Protein AF-A0A3C0W6L0-F1 (afdb_monomer)

Sequence (79 aa):
HVARLSGLTVDVLADFERENVDPGDEARSRLQAALEEGGAVFLNEEDGGLGVRLKFTRKDVRSIRRMENEGGPVGDDDV

Secondary structure (DSSP, 8-state):
-HHHHHT--HHHHHHHHHH-----HHHHHHHHHHHHHTTEEEE-GGGTSSEEEESS-HHHHHHHHHHHTT---------

Nearest PDB structures (foldseek):
  4yba-assembly1_A  TM=8.515E-01  e=2.946E-02  Klebsiella pneumoniae
  1jft-assembly1_A-2  TM=7.313E-01  e=7.849E-01  Escherichia coli
  1qpz-assembly1_A  TM=7.331E-01  e=8.974E-01  Escherichia coli
  1jfs-assembly1_A-2  TM=7.298E-01  e=1.097E+00  Escherichia coli
  2pue-assembly1_A  TM=7.223E-01  e=1.254E+00  Escherichia coli

pLDDT: mean 78.87, std 11.88, range [49.0, 92.19]

Solvent-accessible surface area (backbone atoms only — not comparable to full-atom values): 4829 Å² total; per-residue (Å²): 114,60,39,71,65,33,73,44,55,65,64,64,52,50,39,37,75,74,68,70,45,83,75,46,72,68,50,50,52,31,43,52,52,36,39,40,74,72,34,40,41,80,37,50,61,90,74,81,43,75,50,76,47,60,74,62,48,79,64,52,54,52,51,51,55,48,62,70,66,65,67,65,82,81,72,84,79,88,124

Foldseek 3Di:
DLCVQLVHDPVLVCCCVPVVDDSDDSSVVSSVVSVVVVQKDFDDVVNVHGDIDGNADPVRVVVVVVVVVPPDDDPPPDD

Radius of gyration: 19.6 Å; Cα contacts (8 Å, |Δi|>4): 58; chains: 1; bounding box: 64×38×30 Å

Mean predicted aligned error: 10.88 Å

Structure (mmCIF, N/CA/C/O backbone):
data_AF-A0A3C0W6L0-F1
#
_entry.id   AF-A0A3C0W6L0-F1
#
loop_
_atom_site.group_PDB
_atom_site.id
_atom_site.type_symbol
_atom_site.label_atom_id
_atom_site.label_alt_id
_atom_site.label_comp_id
_atom_site.label_asym_id
_atom_site.label_entity_id
_atom_site.label_seq_id
_atom_site.pdbx_PDB_ins_code
_atom_site.Cartn_x
_atom_site.Cartn_y
_atom_site.Cartn_z
_atom_site.occupancy
_atom_site.B_iso_or_equiv
_atom_site.auth_seq_id
_atom_site.auth_comp_id
_atom_site.auth_asym_id
_atom_site.auth_atom_id
_atom_site.pdbx_PDB_model_num
ATOM 1 N N . HIS A 1 1 ? 0.231 -13.455 -3.062 1.00 67.44 1 HIS A N 1
ATOM 2 C CA . HIS A 1 1 ? -1.084 -12.794 -3.242 1.00 67.44 1 HIS A CA 1
ATOM 3 C C . HIS A 1 1 ? -0.911 -11.350 -3.713 1.00 67.44 1 HIS A C 1
ATOM 5 O O . HIS A 1 1 ? -1.506 -11.012 -4.725 1.00 67.44 1 HIS A O 1
ATOM 11 N N . VAL A 1 2 ? -0.032 -10.560 -3.075 1.00 78.25 2 VAL A N 1
ATOM 12 C CA . VAL A 1 2 ? 0.289 -9.170 -3.468 1.00 78.25 2 VAL A CA 1
ATOM 13 C C . VAL A 1 2 ? 0.780 -9.020 -4.912 1.00 78.25 2 VAL A C 1
ATOM 15 O O . VAL A 1 2 ? 0.202 -8.214 -5.619 1.00 78.25 2 VAL A O 1
ATOM 18 N N . ALA A 1 3 ? 1.730 -9.838 -5.390 1.00 74.44 3 ALA A N 1
ATOM 19 C CA . ALA A 1 3 ? 2.249 -9.739 -6.768 1.00 74.44 3 ALA A CA 1
ATOM 20 C C . ALA A 1 3 ? 1.136 -9.740 -7.838 1.00 74.44 3 ALA A C 1
ATOM 22 O O . ALA A 1 3 ? 1.109 -8.919 -8.747 1.00 74.44 3 ALA A O 1
ATOM 23 N N . ARG A 1 4 ? 0.141 -10.621 -7.669 1.00 82.62 4 ARG A N 1
ATOM 24 C CA . ARG A 1 4 ? -1.026 -10.701 -8.556 1.00 82.62 4 ARG A CA 1
ATOM 25 C C . ARG A 1 4 ? -1.915 -9.455 -8.469 1.00 82.62 4 ARG A C 1
ATOM 27 O O . ARG A 1 4 ? -2.433 -9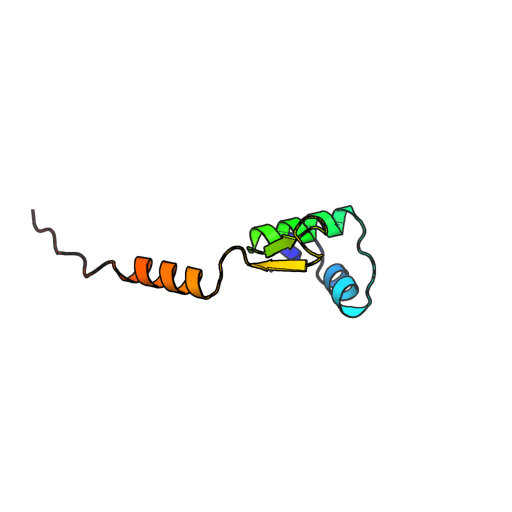.034 -9.493 1.00 82.62 4 ARG A O 1
ATOM 34 N N . LEU A 1 5 ? -2.118 -8.907 -7.270 1.00 80.94 5 LEU A N 1
ATOM 35 C CA . LEU A 1 5 ? -2.952 -7.717 -7.055 1.00 80.94 5 LEU A CA 1
ATOM 36 C C . LEU A 1 5 ? -2.269 -6.438 -7.561 1.00 80.94 5 LEU A C 1
ATOM 38 O O . LEU A 1 5 ? -2.934 -5.580 -8.126 1.00 80.94 5 LEU A O 1
ATOM 42 N N . SER A 1 6 ? -0.944 -6.336 -7.431 1.00 79.75 6 SER A N 1
ATOM 43 C CA . SER A 1 6 ? -0.159 -5.203 -7.936 1.00 79.75 6 SER A CA 1
ATOM 44 C C . SER A 1 6 ? 0.192 -5.310 -9.427 1.00 79.75 6 SER A C 1
ATOM 46 O O . SER A 1 6 ? 0.773 -4.383 -9.992 1.00 79.75 6 SER A O 1
ATOM 48 N N . GLY A 1 7 ? -0.140 -6.431 -10.079 1.00 84.06 7 GLY A N 1
ATOM 49 C CA . GLY A 1 7 ? 0.209 -6.693 -11.477 1.00 84.06 7 GLY A CA 1
ATOM 50 C C . GLY A 1 7 ? 1.714 -6.854 -11.718 1.00 84.06 7 GLY A C 1
ATOM 51 O O . GLY A 1 7 ? 2.168 -6.678 -12.847 1.00 84.06 7 GLY A O 1
ATOM 52 N N . LEU A 1 8 ? 2.487 -7.163 -10.673 1.00 86.69 8 LEU A N 1
ATOM 53 C CA . LEU A 1 8 ? 3.926 -7.398 -10.755 1.00 86.69 8 LEU A CA 1
ATOM 54 C C . LEU A 1 8 ? 4.239 -8.892 -10.839 1.00 86.69 8 LEU A C 1
ATOM 56 O O . LEU A 1 8 ? 3.548 -9.742 -10.272 1.00 86.69 8 LEU A O 1
ATOM 60 N N . THR A 1 9 ? 5.330 -9.219 -11.523 1.00 89.06 9 THR A N 1
ATOM 61 C CA . THR A 1 9 ? 5.899 -10.568 -11.492 1.00 89.06 9 THR A CA 1
ATOM 62 C C . THR A 1 9 ? 6.510 -10.857 -10.124 1.00 89.06 9 THR A C 1
ATOM 64 O O . THR A 1 9 ? 6.949 -9.942 -9.426 1.00 89.06 9 THR A O 1
ATOM 67 N N . VAL A 1 10 ? 6.588 -12.137 -9.758 1.00 88.06 10 VAL A N 1
ATOM 68 C CA . VAL A 1 10 ? 7.192 -12.566 -8.487 1.00 88.06 10 VAL A CA 1
ATOM 69 C C . VAL A 1 10 ? 8.665 -12.160 -8.395 1.00 88.06 10 VAL A C 1
ATOM 71 O O . VAL A 1 10 ? 9.085 -11.748 -7.321 1.00 88.06 10 VAL A O 1
ATOM 74 N N . ASP A 1 11 ? 9.405 -12.198 -9.506 1.00 87.62 11 ASP A N 1
ATOM 75 C CA . ASP A 1 11 ? 10.831 -11.845 -9.537 1.00 87.62 11 ASP A CA 1
ATOM 76 C C . ASP A 1 11 ? 11.050 -10.364 -9.196 1.00 87.62 11 ASP A C 1
ATOM 78 O O . ASP A 1 11 ? 11.708 -10.057 -8.212 1.00 87.62 11 ASP A O 1
ATOM 82 N N . VAL A 1 12 ? 10.363 -9.447 -9.892 1.00 84.69 12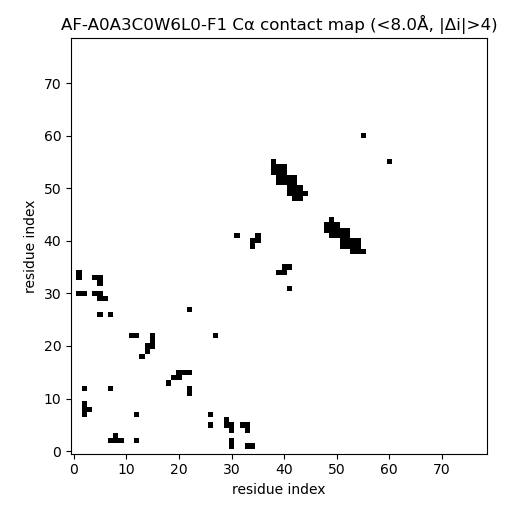 VAL A N 1
ATOM 83 C CA . VAL A 1 12 ? 10.393 -7.998 -9.587 1.00 84.69 12 VAL A CA 1
ATOM 84 C C . VAL A 1 12 ? 10.059 -7.698 -8.122 1.00 84.69 12 VAL A C 1
ATOM 86 O O . VAL A 1 12 ? 10.684 -6.839 -7.504 1.00 84.69 12 VAL A O 1
ATOM 89 N N . LEU A 1 13 ? 9.074 -8.395 -7.547 1.00 85.81 13 LEU A N 1
ATOM 90 C CA . LEU A 1 13 ? 8.733 -8.217 -6.136 1.00 85.81 13 LEU A CA 1
ATOM 91 C C . LEU A 1 13 ? 9.844 -8.734 -5.210 1.00 85.81 13 LEU A C 1
ATOM 93 O O . LEU A 1 13 ? 10.158 -8.087 -4.216 1.00 85.81 13 LEU A O 1
ATOM 97 N N . ALA A 1 14 ? 10.440 -9.880 -5.537 1.00 87.00 14 ALA A N 1
ATOM 98 C CA . ALA A 1 14 ? 11.510 -10.483 -4.753 1.00 87.00 14 ALA A CA 1
ATOM 99 C C . ALA A 1 14 ? 12.799 -9.645 -4.780 1.00 87.00 14 ALA A C 1
ATOM 101 O O . ALA A 1 14 ? 13.461 -9.527 -3.747 1.00 87.00 14 ALA A O 1
ATOM 102 N N . ASP A 1 15 ? 13.130 -9.047 -5.924 1.00 87.75 15 ASP A N 1
ATOM 103 C CA . ASP A 1 15 ? 14.289 -8.164 -6.087 1.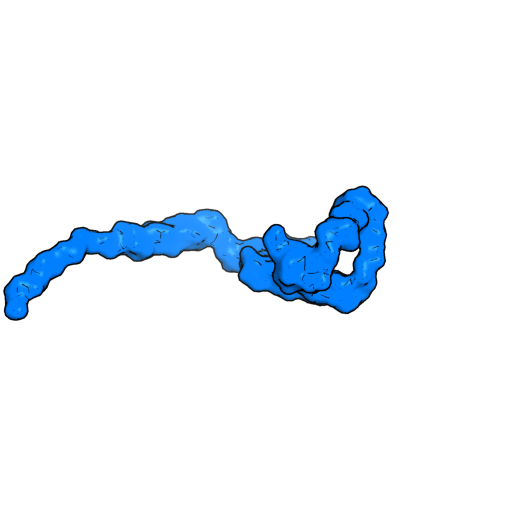00 87.75 15 ASP A CA 1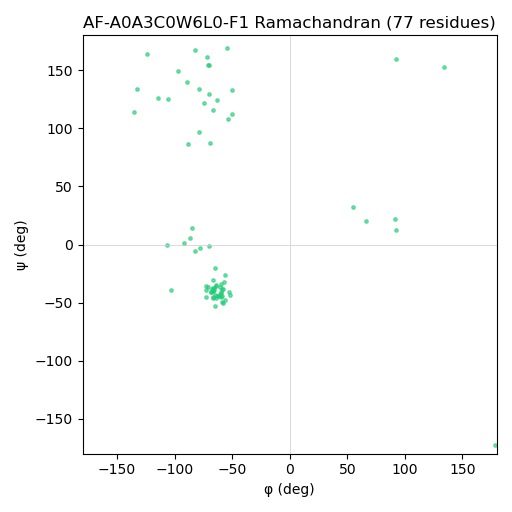
ATOM 104 C C . ASP A 1 15 ? 14.083 -6.861 -5.301 1.00 87.75 15 ASP A C 1
ATOM 106 O O . ASP A 1 15 ? 14.981 -6.399 -4.593 1.00 87.75 15 ASP A O 1
ATOM 110 N N . PHE A 1 16 ? 12.865 -6.309 -5.327 1.00 86.81 16 PHE A N 1
ATOM 111 C CA . PHE A 1 16 ? 12.508 -5.152 -4.506 1.00 86.81 16 PHE A CA 1
ATOM 112 C C . PHE A 1 16 ? 12.635 -5.445 -3.001 1.00 86.81 16 PHE A C 1
ATOM 114 O O . PHE A 1 16 ? 13.211 -4.649 -2.262 1.00 86.81 16 PHE A O 1
ATOM 121 N N . GLU A 1 17 ? 12.148 -6.602 -2.538 1.00 85.19 17 GLU A N 1
ATOM 122 C CA . GLU A 1 17 ? 12.185 -6.990 -1.120 1.00 85.19 17 GLU A CA 1
ATOM 123 C C . GLU A 1 17 ? 13.595 -7.326 -0.611 1.00 85.19 17 GLU A C 1
ATOM 125 O O . GLU A 1 17 ? 13.913 -7.054 0.549 1.00 85.19 17 GLU A O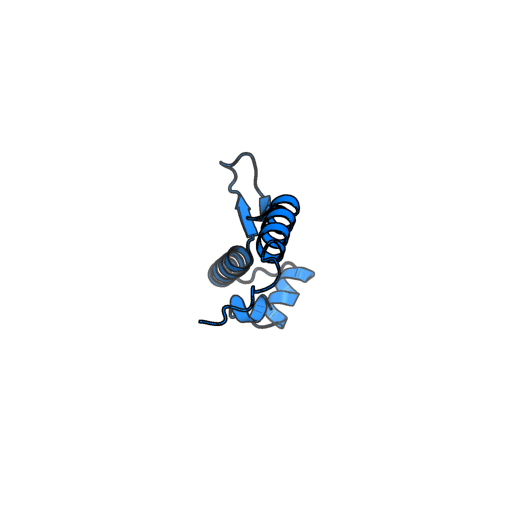 1
ATOM 130 N N . ARG A 1 18 ? 14.431 -7.960 -1.443 1.00 87.88 18 ARG A N 1
ATOM 131 C CA . ARG A 1 18 ? 15.722 -8.526 -1.015 1.00 87.88 18 ARG A CA 1
ATOM 132 C C . ARG A 1 18 ? 16.920 -7.678 -1.413 1.0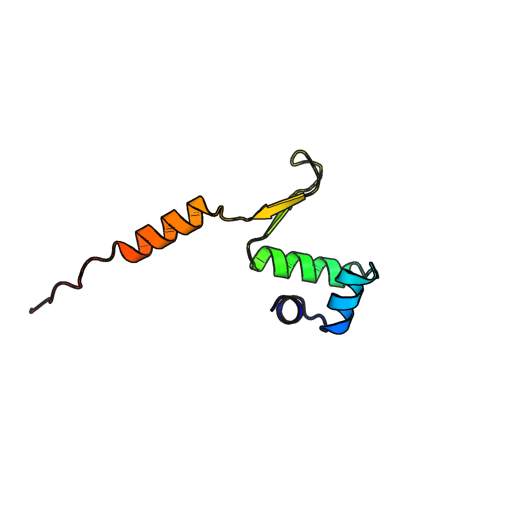0 87.88 18 ARG A C 1
ATOM 134 O O . ARG A 1 18 ? 17.871 -7.584 -0.641 1.00 87.88 18 ARG A O 1
ATOM 141 N N . GLU A 1 19 ? 16.894 -7.109 -2.609 1.00 81.12 19 GLU A N 1
ATOM 142 C CA . GLU A 1 19 ? 18.042 -6.435 -3.222 1.00 81.12 19 GLU A CA 1
ATOM 143 C C . GLU A 1 19 ? 17.894 -4.909 -3.222 1.00 81.12 19 GLU A C 1
ATOM 145 O O . GLU A 1 19 ? 18.808 -4.205 -3.647 1.00 81.12 19 GLU A O 1
ATOM 150 N N . ASN A 1 20 ? 16.773 -4.389 -2.697 1.00 79.25 20 ASN A N 1
ATOM 151 C CA . ASN A 1 20 ? 16.456 -2.959 -2.658 1.00 79.25 20 ASN A CA 1
ATOM 152 C C . ASN A 1 20 ? 16.506 -2.319 -4.061 1.00 79.25 20 ASN A C 1
ATOM 154 O O . ASN A 1 20 ? 16.887 -1.160 -4.233 1.00 79.25 20 ASN A O 1
ATOM 158 N N . VAL A 1 21 ? 16.154 -3.112 -5.079 1.00 89.50 21 VAL A N 1
ATOM 159 C CA . VAL A 1 21 ? 16.049 -2.665 -6.468 1.00 89.50 21 VAL A CA 1
ATOM 160 C C . VAL A 1 21 ? 14.776 -1.844 -6.605 1.00 89.50 21 VAL A C 1
ATOM 162 O O . VAL A 1 21 ? 13.689 -2.348 -6.338 1.00 89.50 21 VAL A O 1
ATOM 165 N N . ASP A 1 22 ? 14.898 -0.586 -7.028 1.00 88.31 22 ASP A N 1
ATOM 166 C CA . ASP A 1 22 ? 13.745 0.289 -7.245 1.00 88.31 22 ASP A CA 1
ATOM 167 C C . ASP A 1 22 ? 12.896 -0.225 -8.429 1.00 88.31 22 ASP A C 1
ATOM 169 O O . ASP A 1 22 ? 13.379 -0.220 -9.566 1.00 88.31 22 ASP A O 1
ATOM 173 N N . PRO A 1 23 ? 11.636 -0.650 -8.209 1.00 86.69 23 PRO A N 1
ATOM 174 C CA . PRO A 1 23 ? 10.776 -1.156 -9.274 1.00 86.69 23 PRO A CA 1
ATOM 175 C C . PRO A 1 23 ? 10.174 -0.023 -10.129 1.00 86.69 23 PRO A C 1
ATOM 177 O O . PRO A 1 23 ? 9.461 -0.293 -11.096 1.00 86.69 23 PRO A O 1
ATOM 180 N N . GLY A 1 24 ? 10.442 1.241 -9.782 1.00 92.19 24 GLY A N 1
ATOM 181 C CA . GLY A 1 24 ? 9.927 2.434 -10.442 1.00 92.19 24 GLY A CA 1
ATOM 182 C C . GLY A 1 24 ? 8.629 2.956 -9.823 1.00 92.19 24 GLY A C 1
ATOM 183 O O . GLY A 1 24 ? 7.891 2.238 -9.143 1.00 92.19 24 GLY A O 1
ATOM 184 N N . ASP A 1 25 ? 8.327 4.231 -10.079 1.00 90.94 25 ASP A N 1
ATOM 185 C CA . ASP A 1 25 ? 7.201 4.947 -9.456 1.00 90.94 25 ASP A CA 1
ATOM 186 C C . ASP A 1 25 ? 5.843 4.300 -9.733 1.00 90.94 25 ASP A C 1
ATOM 188 O O . ASP A 1 25 ? 5.017 4.158 -8.831 1.00 90.94 25 ASP A O 1
ATOM 192 N N . GLU A 1 26 ? 5.620 3.848 -10.966 1.00 90.31 26 GLU A N 1
ATOM 193 C CA . GLU A 1 26 ? 4.368 3.199 -11.345 1.00 90.31 26 GLU A CA 1
ATOM 194 C C . GLU A 1 26 ? 4.174 1.867 -10.604 1.00 90.31 26 GLU A C 1
ATOM 196 O O . GLU A 1 26 ? 3.095 1.588 -10.076 1.00 90.31 26 GLU A O 1
ATOM 201 N N . ALA A 1 27 ? 5.229 1.055 -10.504 1.00 89.81 27 ALA A N 1
ATOM 202 C CA . ALA A 1 27 ? 5.188 -0.209 -9.780 1.00 89.81 27 ALA A CA 1
ATOM 203 C C . ALA A 1 27 ? 4.995 0.006 -8.273 1.00 89.81 27 ALA A C 1
ATOM 205 O O . ALA A 1 27 ? 4.203 -0.707 -7.652 1.00 89.81 27 ALA A O 1
ATOM 206 N N . ARG A 1 28 ? 5.651 1.023 -7.694 1.00 91.12 28 ARG A N 1
ATOM 207 C CA . ARG A 1 28 ? 5.452 1.431 -6.295 1.00 91.12 28 ARG A CA 1
ATOM 208 C C . ARG A 1 28 ? 4.011 1.848 -6.024 1.00 91.12 28 ARG A C 1
ATOM 210 O O . ARG A 1 28 ? 3.425 1.381 -5.052 1.00 91.12 28 ARG A O 1
ATOM 217 N N . SER A 1 29 ? 3.418 2.653 -6.905 1.00 91.12 29 SER A N 1
ATOM 218 C CA . SER A 1 29 ? 2.021 3.082 -6.776 1.00 91.12 29 SER A CA 1
ATOM 219 C C . SER A 1 29 ? 1.051 1.894 -6.808 1.00 91.12 29 SER A C 1
ATOM 221 O O . SER A 1 29 ? 0.166 1.789 -5.958 1.00 91.12 29 SER A O 1
ATOM 223 N N . ARG A 1 30 ? 1.259 0.932 -7.718 1.00 90.94 30 ARG A N 1
ATOM 224 C CA . ARG A 1 30 ? 0.443 -0.295 -7.777 1.00 90.94 30 ARG A CA 1
ATOM 225 C C . ARG A 1 30 ? 0.633 -1.192 -6.551 1.00 90.94 30 ARG A C 1
ATOM 227 O O . ARG A 1 30 ? -0.330 -1.793 -6.080 1.00 90.94 30 ARG A O 1
ATOM 234 N N . LEU A 1 31 ? 1.855 -1.289 -6.025 1.00 90.62 31 LEU A N 1
ATOM 235 C CA . LEU A 1 31 ? 2.141 -2.016 -4.784 1.00 90.62 31 LEU A CA 1
ATOM 236 C C . LEU A 1 31 ? 1.450 -1.378 -3.582 1.00 90.62 31 LEU A C 1
ATOM 238 O O . LEU A 1 31 ? 0.823 -2.093 -2.802 1.00 90.62 31 LEU A O 1
ATOM 242 N N . GLN A 1 32 ? 1.523 -0.053 -3.457 1.00 90.81 32 GLN A N 1
ATOM 243 C CA . GLN A 1 32 ? 0.826 0.685 -2.411 1.00 90.81 32 GLN A CA 1
ATOM 244 C C . GLN A 1 32 ? -0.684 0.437 -2.482 1.00 90.81 32 GLN A C 1
ATOM 246 O O . GLN A 1 32 ? -1.269 0.018 -1.486 1.00 90.81 32 GLN A O 1
ATOM 251 N N . ALA A 1 33 ? -1.294 0.587 -3.661 1.00 89.44 33 ALA A N 1
ATOM 252 C CA . ALA A 1 33 ? -2.724 0.350 -3.851 1.00 89.44 33 ALA A CA 1
ATOM 253 C C . ALA A 1 33 ? -3.136 -1.087 -3.479 1.00 89.44 33 ALA A C 1
ATOM 255 O O . ALA A 1 33 ? -4.116 -1.289 -2.764 1.00 89.44 33 ALA A O 1
ATOM 256 N N . ALA A 1 34 ? -2.358 -2.092 -3.896 1.00 90.38 34 ALA A N 1
ATOM 257 C CA . ALA A 1 34 ? -2.620 -3.491 -3.555 1.00 90.38 34 ALA A CA 1
ATOM 258 C C . ALA A 1 34 ? -2.507 -3.770 -2.043 1.00 90.38 34 ALA A C 1
ATOM 260 O O . ALA A 1 34 ? -3.237 -4.601 -1.499 1.00 90.38 34 ALA A O 1
ATOM 261 N N . LEU A 1 35 ? -1.593 -3.089 -1.346 1.00 89.75 35 LEU A N 1
ATOM 262 C CA . LEU A 1 35 ? -1.455 -3.191 0.108 1.00 89.75 35 LEU A CA 1
ATOM 263 C C . LEU A 1 35 ? -2.601 -2.481 0.836 1.00 89.75 35 LEU A C 1
ATOM 265 O O . LEU A 1 35 ? -3.107 -3.004 1.830 1.00 89.75 35 LEU A O 1
ATOM 269 N N . GLU A 1 36 ? -3.040 -1.328 0.335 1.00 91.19 36 GLU A N 1
ATOM 270 C CA . GLU A 1 36 ? -4.184 -0.585 0.870 1.00 91.19 36 GLU A CA 1
ATOM 271 C C . GLU A 1 36 ? -5.505 -1.346 0.695 1.00 91.19 36 GLU A C 1
ATOM 273 O O . GLU A 1 36 ? -6.304 -1.411 1.633 1.00 91.19 36 GLU A O 1
ATOM 278 N N . GLU A 1 37 ? -5.699 -2.025 -0.443 1.00 87.50 37 GLU A N 1
ATOM 279 C CA . GLU A 1 37 ? -6.803 -2.976 -0.648 1.00 87.50 37 GLU A CA 1
ATOM 280 C C . GLU A 1 37 ? -6.755 -4.115 0.385 1.00 87.50 37 GLU A C 1
ATOM 282 O O . GLU A 1 37 ? -7.778 -4.510 0.946 1.00 87.50 37 GLU A O 1
ATOM 287 N N . GLY A 1 38 ? -5.547 -4.585 0.716 1.00 84.81 38 GLY A N 1
ATOM 288 C CA . GLY A 1 38 ? -5.294 -5.551 1.788 1.00 84.81 38 GLY A CA 1
ATOM 289 C C . GLY A 1 38 ? -5.492 -5.006 3.210 1.00 84.81 38 GLY A C 1
ATOM 290 O O . GLY A 1 38 ? -5.331 -5.752 4.179 1.00 84.81 38 GLY A O 1
ATOM 291 N N . GLY A 1 39 ? -5.844 -3.727 3.358 1.00 86.38 39 GLY A N 1
ATOM 292 C CA . GLY A 1 39 ? -6.107 -3.079 4.639 1.00 86.38 39 GLY A CA 1
ATOM 293 C C . GLY A 1 39 ? -4.897 -2.398 5.274 1.00 86.38 39 GLY A C 1
ATOM 294 O O . GLY A 1 39 ? -4.974 -2.040 6.451 1.00 86.38 39 GLY A O 1
ATOM 295 N N . ALA A 1 40 ? -3.795 -2.205 4.547 1.00 89.62 40 ALA A N 1
ATOM 296 C CA . ALA A 1 40 ? -2.749 -1.276 4.964 1.00 89.62 40 ALA A CA 1
ATOM 297 C C . ALA A 1 40 ? -3.229 0.180 4.827 1.00 89.62 40 ALA A C 1
ATOM 299 O O . ALA A 1 40 ? -4.119 0.498 4.048 1.00 89.62 40 ALA A O 1
ATOM 300 N N . VAL A 1 41 ? -2.644 1.074 5.612 1.00 89.25 41 VAL A N 1
ATOM 301 C CA . VAL A 1 41 ? -2.832 2.522 5.522 1.00 89.25 41 VAL A CA 1
ATOM 302 C C . VAL A 1 41 ? -1.451 3.140 5.643 1.00 89.25 41 VAL A C 1
ATOM 304 O O . VAL A 1 41 ? -0.812 3.013 6.694 1.00 89.25 41 VAL A O 1
ATOM 307 N N . PHE A 1 42 ? -0.991 3.769 4.568 1.00 88.56 42 PHE A N 1
ATOM 308 C CA . PHE A 1 42 ? 0.268 4.503 4.547 1.00 88.56 42 PHE A CA 1
ATOM 309 C C . PHE A 1 42 ? 0.065 5.866 5.205 1.00 88.56 42 PHE A C 1
ATOM 311 O O . PHE A 1 42 ? -0.941 6.533 4.971 1.00 88.56 42 PHE A O 1
ATOM 318 N N . LEU A 1 43 ? 0.994 6.231 6.084 1.00 87.62 43 LEU A N 1
ATOM 319 C CA . LEU A 1 43 ? 1.000 7.495 6.807 1.00 87.62 43 LEU A CA 1
ATOM 320 C C . LEU A 1 43 ? 2.069 8.382 6.188 1.00 87.62 43 LEU A C 1
ATOM 322 O O . LEU A 1 43 ? 3.230 7.970 6.071 1.00 87.62 43 LEU A O 1
ATOM 326 N N . ASN A 1 44 ? 1.663 9.580 5.786 1.00 85.25 44 ASN A N 1
ATOM 327 C CA . ASN A 1 44 ? 2.598 10.575 5.292 1.00 85.25 44 ASN A CA 1
ATOM 328 C C . ASN A 1 44 ? 3.244 11.297 6.477 1.00 85.25 44 ASN A C 1
ATOM 330 O O . ASN A 1 44 ? 2.796 11.199 7.617 1.00 85.25 44 ASN A O 1
ATOM 334 N N . GLU A 1 45 ? 4.308 12.051 6.217 1.00 83.00 45 GLU A N 1
ATOM 335 C CA . GLU A 1 45 ? 5.035 12.773 7.266 1.00 83.00 45 GLU A CA 1
ATOM 336 C C . GLU A 1 45 ? 4.129 13.736 8.063 1.00 83.00 45 GLU A C 1
ATOM 338 O O . GLU A 1 45 ? 4.291 13.884 9.275 1.00 83.00 45 GLU A O 1
ATOM 343 N N . GLU A 1 46 ? 3.110 14.301 7.407 1.00 79.44 46 GLU A N 1
ATOM 344 C CA . GLU A 1 46 ? 2.106 15.187 8.009 1.00 79.44 46 GLU A CA 1
ATOM 345 C C . GLU A 1 46 ? 1.217 14.494 9.061 1.00 79.44 46 GLU A C 1
ATOM 347 O O . GLU A 1 46 ? 0.663 15.162 9.934 1.00 79.44 46 GLU A O 1
ATOM 352 N N . ASP A 1 47 ? 1.132 13.159 9.046 1.00 73.69 47 ASP A N 1
ATOM 353 C CA . ASP A 1 47 ? 0.330 12.362 9.984 1.00 73.69 47 ASP A CA 1
ATOM 354 C C . ASP A 1 47 ? 1.070 12.053 11.305 1.00 73.69 47 ASP A C 1
ATOM 356 O O . ASP A 1 47 ? 0.645 11.197 12.087 1.00 73.69 47 ASP A O 1
ATOM 360 N N . GLY A 1 48 ? 2.183 12.746 11.577 1.00 67.75 48 GLY A N 1
ATOM 361 C CA . GLY A 1 48 ? 3.009 12.539 12.772 1.00 67.75 48 GLY A CA 1
ATOM 362 C C . GLY A 1 48 ? 4.148 11.533 12.582 1.00 67.75 48 GLY A C 1
ATOM 363 O O . GLY A 1 48 ? 4.647 10.987 13.569 1.00 67.75 48 GLY A O 1
ATOM 364 N N . GLY A 1 49 ? 4.563 11.299 11.333 1.00 74.69 49 GLY A N 1
ATOM 365 C CA . GLY A 1 49 ? 5.712 10.471 10.962 1.00 74.69 49 GLY A CA 1
ATOM 366 C C . GLY A 1 49 ? 5.421 9.499 9.815 1.00 74.69 49 GLY A C 1
ATOM 367 O O . GLY A 1 49 ? 4.295 9.045 9.632 1.00 74.69 49 GLY A O 1
ATOM 368 N N . LEU A 1 50 ? 6.463 9.146 9.058 1.00 84.06 50 LEU A N 1
ATOM 369 C CA . LEU A 1 50 ? 6.377 8.168 7.970 1.00 84.06 50 LEU A CA 1
ATOM 370 C C . LEU A 1 50 ? 6.167 6.752 8.520 1.00 84.06 50 LEU A C 1
ATOM 372 O O . LEU A 1 50 ? 6.922 6.292 9.381 1.00 84.06 50 LEU A O 1
ATOM 376 N N . GLY A 1 51 ? 5.174 6.031 7.999 1.00 86.62 51 GLY A N 1
ATOM 377 C CA . GLY A 1 51 ? 4.928 4.660 8.436 1.00 86.62 51 GLY A CA 1
ATOM 378 C C . GLY A 1 51 ? 3.737 3.975 7.778 1.00 86.62 51 GLY A C 1
ATOM 379 O O . GLY A 1 51 ? 3.123 4.483 6.845 1.00 86.62 51 GLY A O 1
ATOM 380 N N . VAL A 1 52 ? 3.409 2.786 8.287 1.00 86.94 52 VAL A N 1
ATOM 381 C CA . VAL A 1 52 ? 2.268 1.978 7.839 1.00 86.94 52 VAL A CA 1
ATOM 382 C C . VAL A 1 52 ? 1.497 1.489 9.061 1.00 86.94 52 VAL A C 1
ATOM 384 O O . VAL A 1 52 ? 2.087 0.978 10.014 1.00 86.94 52 VAL A O 1
ATOM 387 N N . ARG A 1 53 ? 0.168 1.602 9.030 1.00 86.69 53 ARG A N 1
ATOM 388 C CA . ARG A 1 53 ? -0.741 0.995 10.017 1.00 86.69 53 ARG A CA 1
ATOM 389 C C . ARG A 1 53 ? -1.761 0.094 9.326 1.00 86.69 53 ARG A C 1
ATOM 391 O O . ARG A 1 53 ? -1.968 0.194 8.125 1.00 86.69 53 ARG A O 1
ATOM 398 N N . LEU A 1 54 ? -2.436 -0.768 10.080 1.00 86.12 54 LEU A N 1
ATOM 399 C CA . LEU A 1 54 ? -3.583 -1.521 9.562 1.00 86.12 54 LEU A CA 1
ATOM 400 C C . LEU A 1 54 ? -4.875 -0.726 9.772 1.00 86.12 54 LEU A C 1
ATOM 402 O O . LEU A 1 54 ? -5.073 -0.148 10.841 1.00 86.12 54 LEU A O 1
ATOM 406 N N . LYS A 1 55 ? -5.770 -0.747 8.779 1.00 83.12 55 LYS A N 1
ATOM 407 C CA . LYS A 1 55 ? -7.104 -0.127 8.822 1.00 83.12 55 LYS A CA 1
ATOM 408 C C . LYS A 1 55 ? -7.952 -0.671 9.969 1.00 83.12 55 LYS A C 1
ATOM 410 O O . LYS A 1 55 ? -8.677 0.083 10.609 1.00 83.12 55 LYS A O 1
ATOM 415 N N . PHE A 1 56 ? -7.840 -1.970 10.230 1.00 79.25 56 PHE A N 1
ATOM 416 C CA . PHE A 1 56 ? -8.501 -2.631 11.346 1.00 79.25 56 PHE A CA 1
ATOM 417 C C . PHE A 1 56 ? -7.455 -3.144 12.320 1.00 79.25 56 PHE A C 1
ATOM 419 O O . PHE A 1 56 ? -6.546 -3.897 11.957 1.00 79.25 56 PHE A O 1
ATOM 426 N N . THR A 1 57 ? -7.592 -2.767 13.585 1.00 74.69 57 THR A N 1
ATOM 427 C CA . THR A 1 57 ? -6.743 -3.325 14.629 1.00 74.69 57 THR A CA 1
ATOM 428 C C . THR A 1 57 ? -7.142 -4.777 14.902 1.00 74.69 57 THR A C 1
ATOM 430 O O . THR A 1 57 ? -8.266 -5.212 14.643 1.00 74.69 57 THR A O 1
ATOM 433 N N . ARG A 1 58 ? -6.249 -5.553 15.530 1.00 75.50 58 ARG A N 1
ATOM 434 C CA . ARG A 1 58 ? -6.590 -6.910 16.007 1.00 75.50 58 ARG A CA 1
ATOM 435 C C . ARG A 1 58 ? -7.800 -6.918 16.951 1.00 75.50 58 ARG A C 1
ATOM 437 O O . ARG A 1 58 ? -8.462 -7.945 17.076 1.00 75.50 58 ARG A O 1
ATOM 444 N N . LYS A 1 59 ? -8.064 -5.805 17.647 1.00 69.88 59 LYS A N 1
ATOM 445 C CA . LYS A 1 59 ? -9.238 -5.642 18.510 1.00 69.88 59 LYS A CA 1
ATOM 446 C C . LYS A 1 59 ? -10.510 -5.491 17.672 1.00 69.88 59 LYS A C 1
ATOM 448 O O . LYS A 1 59 ? -11.473 -6.194 17.960 1.00 69.88 59 LYS A O 1
ATOM 453 N N . ASP A 1 60 ? -10.476 -4.677 16.620 1.00 70.38 60 ASP A N 1
ATOM 454 C CA . ASP A 1 60 ? -11.618 -4.466 15.717 1.00 70.38 60 ASP A CA 1
ATOM 455 C C . ASP A 1 60 ? -11.994 -5.761 14.998 1.00 70.38 60 ASP A C 1
ATOM 457 O O . ASP A 1 60 ? -13.155 -6.158 15.006 1.00 70.38 60 ASP A O 1
ATOM 461 N N . VAL A 1 61 ? -11.000 -6.500 14.496 1.00 74.94 61 VAL A N 1
ATOM 462 C CA . VAL A 1 61 ? -11.225 -7.809 13.860 1.00 74.94 61 VAL A CA 1
ATOM 463 C C . VAL A 1 61 ? -11.871 -8.804 14.831 1.00 74.94 61 VAL A C 1
ATOM 465 O O . VAL A 1 61 ? -12.773 -9.543 14.445 1.00 74.94 61 VAL A O 1
ATOM 468 N N . ARG A 1 62 ? -11.453 -8.830 16.106 1.00 67.50 62 ARG A N 1
ATOM 469 C CA . ARG A 1 62 ? -12.098 -9.680 17.125 1.00 67.50 62 ARG A CA 1
ATOM 470 C C . ARG A 1 62 ? -13.537 -9.257 17.412 1.00 67.50 62 ARG A C 1
ATOM 472 O O . ARG A 1 62 ? -14.370 -10.128 17.636 1.00 67.50 62 ARG A O 1
ATOM 479 N N . SER A 1 63 ? -13.820 -7.956 17.410 1.00 70.19 63 SER A N 1
ATOM 480 C CA . SER A 1 63 ? -15.177 -7.438 17.604 1.00 70.19 63 SER A CA 1
ATOM 481 C C . SER A 1 63 ? -16.094 -7.816 16.441 1.00 70.19 63 SER A C 1
ATOM 483 O O . SER A 1 63 ? -17.186 -8.317 16.681 1.00 70.19 63 SER A O 1
ATOM 485 N N . ILE A 1 64 ? -15.629 -7.655 15.197 1.00 70.12 64 ILE A N 1
ATOM 486 C CA . ILE A 1 64 ? -16.370 -8.048 13.987 1.00 70.12 64 ILE A CA 1
ATOM 487 C C . ILE A 1 64 ? -16.677 -9.548 14.018 1.00 70.12 64 ILE A C 1
ATOM 489 O O . ILE A 1 64 ? -17.832 -9.939 13.911 1.00 70.12 64 ILE A O 1
ATOM 493 N N . ARG A 1 65 ? -15.669 -10.393 14.282 1.00 63.19 65 ARG A N 1
ATOM 494 C CA . ARG A 1 65 ? -15.864 -11.852 14.373 1.00 63.19 65 ARG A CA 1
ATOM 495 C C . ARG A 1 65 ? -16.859 -12.259 15.456 1.00 63.19 65 ARG A C 1
ATOM 497 O O . ARG A 1 65 ? -17.554 -13.257 15.297 1.00 63.19 65 ARG A O 1
ATOM 504 N N . ARG A 1 66 ? -16.909 -11.524 16.571 1.00 67.12 66 ARG A N 1
ATOM 505 C CA . ARG A 1 66 ? -17.899 -11.762 17.626 1.00 67.12 66 ARG A CA 1
ATOM 506 C C . ARG A 1 66 ? -19.310 -11.439 17.134 1.00 67.12 66 ARG A C 1
ATOM 508 O O . ARG A 1 66 ? -20.196 -12.250 17.348 1.00 67.12 66 ARG A O 1
ATOM 515 N N . MET A 1 67 ? -19.488 -10.311 16.450 1.00 66.44 67 MET A N 1
ATOM 516 C CA . MET A 1 67 ? -20.776 -9.910 15.872 1.00 66.44 67 MET A CA 1
ATOM 517 C C . MET A 1 6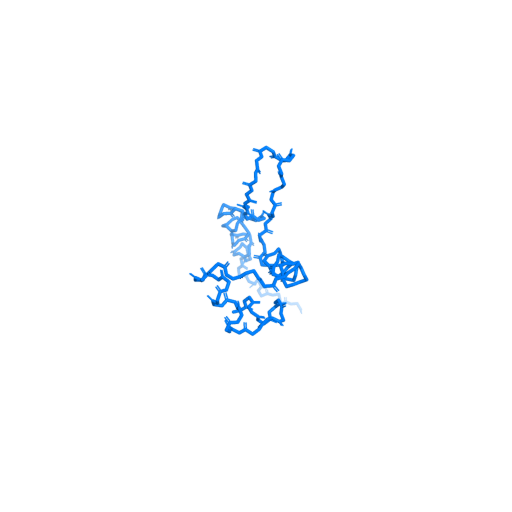7 ? -21.255 -10.886 14.786 1.00 66.44 67 MET A C 1
ATOM 519 O O . MET A 1 67 ? -22.440 -11.187 14.725 1.00 66.44 67 MET A O 1
ATOM 523 N N . GLU A 1 68 ? -20.349 -11.452 13.982 1.00 63.03 68 GLU A N 1
ATOM 524 C CA . GLU A 1 68 ? -20.684 -12.514 13.014 1.00 63.03 68 GLU A CA 1
ATOM 525 C C . GLU A 1 68 ? -21.115 -13.828 13.690 1.00 63.03 68 GLU A C 1
ATOM 527 O O . GLU A 1 68 ? -21.923 -14.570 13.143 1.00 63.03 68 GLU A O 1
ATOM 532 N N . ASN A 1 69 ? -20.595 -14.118 14.887 1.00 58.88 69 ASN A N 1
ATOM 533 C CA . ASN A 1 69 ? -20.938 -15.317 15.662 1.00 58.88 69 ASN A CA 1
ATOM 534 C C . ASN A 1 69 ? -22.101 -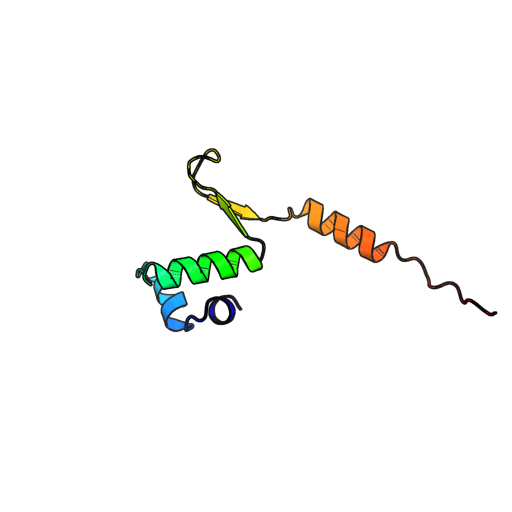15.097 16.652 1.00 58.88 69 ASN A C 1
ATOM 536 O O . ASN A 1 69 ? -22.460 -16.024 17.373 1.00 58.88 69 ASN A O 1
ATOM 540 N N . GLU A 1 70 ? -22.694 -13.900 16.706 1.00 61.06 70 GLU A N 1
ATOM 541 C CA . GLU A 1 70 ? -23.887 -13.594 17.518 1.00 61.06 70 GLU A CA 1
ATOM 542 C C . GLU A 1 70 ? -25.208 -13.904 16.781 1.00 61.06 70 GLU A C 1
ATOM 544 O O . GLU A 1 70 ? -26.291 -13.680 17.322 1.00 61.06 70 GLU A O 1
ATOM 549 N N . GLY A 1 71 ? -25.139 -14.498 15.583 1.00 61.16 71 GLY A N 1
ATOM 550 C CA . GLY A 1 71 ? -26.263 -15.207 14.973 1.00 61.16 71 GLY A CA 1
ATOM 551 C C . GLY A 1 71 ? -26.554 -16.493 15.748 1.00 61.16 71 GLY A C 1
ATOM 552 O O . GLY A 1 71 ? -26.004 -17.546 15.437 1.00 61.16 71 GLY A O 1
ATOM 553 N N . GLY A 1 72 ? -27.382 -16.394 16.793 1.00 63.50 72 GLY A N 1
ATOM 554 C CA . GLY A 1 72 ? -27.935 -17.549 17.506 1.00 63.50 72 GLY A CA 1
ATOM 555 C C . GLY A 1 72 ? -28.655 -18.529 16.563 1.00 63.50 72 GLY A C 1
ATOM 556 O O . GLY A 1 72 ? -28.872 -18.203 15.395 1.00 63.50 72 GLY A O 1
ATOM 557 N N . PRO A 1 73 ? -29.010 -19.741 17.037 1.00 52.72 73 PRO A N 1
ATOM 558 C CA . PRO A 1 73 ? -29.617 -20.769 16.192 1.00 52.72 73 PRO A CA 1
ATOM 559 C C . PRO A 1 73 ? -30.806 -20.202 15.406 1.00 52.72 73 PRO A C 1
ATOM 561 O O . PRO A 1 73 ? -31.642 -19.505 15.981 1.00 52.72 73 PRO A O 1
ATOM 564 N N . VAL A 1 74 ? -30.853 -20.495 14.099 1.00 57.16 74 VAL A N 1
ATOM 565 C CA . VAL A 1 74 ? -32.031 -20.265 13.249 1.00 57.16 74 VAL A CA 1
ATOM 566 C C . VAL A 1 74 ? -33.217 -2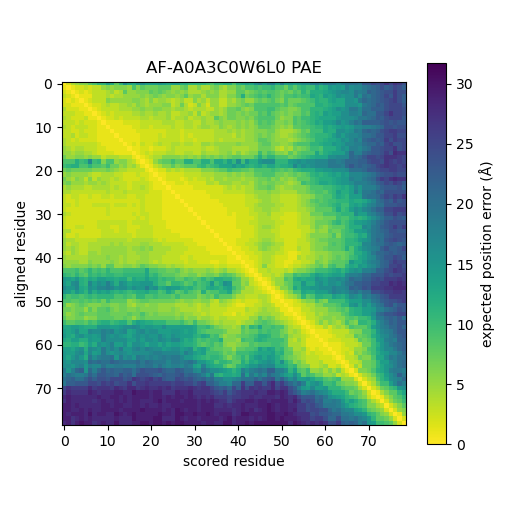0.891 13.977 1.00 57.16 74 VAL A C 1
ATOM 568 O O . VAL A 1 74 ? -33.234 -22.103 14.183 1.00 57.16 74 VAL A O 1
ATOM 571 N N . GLY A 1 75 ? -34.152 -20.065 14.446 1.00 54.75 75 GLY A N 1
ATOM 572 C CA . GLY A 1 75 ? -35.436 -20.571 14.909 1.00 54.75 75 GLY A CA 1
ATOM 573 C C . GLY A 1 75 ? -36.121 -21.213 13.713 1.00 54.75 75 GLY A C 1
ATOM 574 O O . GLY A 1 75 ? -36.238 -20.556 12.680 1.00 54.75 75 GLY A O 1
ATOM 575 N N . ASP A 1 76 ? -36.501 -22.485 13.837 1.00 51.03 76 ASP A N 1
ATOM 576 C CA . ASP A 1 76 ? -37.452 -23.111 12.918 1.00 51.03 76 ASP A CA 1
ATOM 577 C C . ASP A 1 76 ? -38.701 -22.222 12.880 1.00 51.03 76 ASP A C 1
ATOM 579 O O . ASP A 1 76 ? -39.431 -22.118 13.869 1.00 51.03 76 ASP A O 1
ATOM 583 N N . ASP A 1 77 ? -38.891 -21.519 11.767 1.00 52.12 77 ASP A N 1
ATOM 584 C CA . ASP A 1 77 ? -40.125 -20.803 11.469 1.00 52.12 77 ASP A CA 1
ATOM 585 C C . ASP A 1 77 ? -41.049 -21.785 10.741 1.00 52.12 77 ASP A C 1
ATOM 587 O O . ASP A 1 77 ? -41.024 -21.896 9.515 1.00 52.12 77 ASP A O 1
ATOM 591 N N . ASP A 1 78 ? -41.799 -22.565 11.522 1.00 49.00 78 ASP A N 1
ATOM 592 C CA . ASP A 1 78 ? -42.978 -23.295 11.048 1.00 49.00 78 ASP A CA 1
ATOM 593 C C . ASP A 1 78 ? -44.152 -22.297 10.954 1.00 49.00 78 ASP A C 1
ATOM 595 O O . ASP A 1 78 ? -44.827 -22.030 11.957 1.00 49.00 78 ASP A O 1
ATOM 599 N N . VAL A 1 79 ? -44.410 -21.759 9.751 1.00 58.81 79 VAL A N 1
ATOM 600 C CA . VAL A 1 79 ? -45.675 -21.087 9.372 1.00 58.81 79 VAL A CA 1
ATOM 601 C C . VAL A 1 79 ? -46.183 -21.516 8.000 1.00 58.81 79 VAL A C 1
ATOM 603 O O . VAL A 1 79 ? -45.381 -21.602 7.043 1.00 58.81 79 VAL A O 1
#